Protein AF-A0A225DGD0-F1 (afdb_monomer_lite)

Sequence (146 aa):
MTAPSISTVVRELLTGDINMTADDIIQKARTRGVTAPPVSIRDVVYNIRSELKKRIAVTGTVLPKQKQAVAAAAAAAPIAPSVHANGTPDLATVFGNVTLVSQLVEKGGVTLLREVAEAVQVCGGTETFLKHLDLVAGIRASEKTA

Structure (mmCIF, N/CA/C/O backbone):
data_AF-A0A225DGD0-F1
#
_entry.id   AF-A0A225DGD0-F1
#
loop_
_atom_site.group_PDB
_atom_site.id
_atom_site.type_symbol
_atom_site.label_atom_id
_atom_site.label_alt_id
_atom_site.label_comp_id
_atom_site.label_asym_id
_atom_site.label_entity_id
_atom_site.label_seq_id
_atom_site.pdbx_PDB_ins_code
_atom_site.Cartn_x
_atom_site.Cartn_y
_atom_site.Cartn_z
_atom_site.occupancy
_atom_site.B_iso_or_equiv
_atom_site.auth_seq_id
_atom_site.auth_comp_id
_atom_site.auth_asym_id
_atom_site.auth_atom_id
_atom_site.pdbx_PDB_model_num
ATOM 1 N N . MET A 1 1 ? -11.619 9.179 24.271 1.00 41.59 1 MET A N 1
ATOM 2 C CA . MET A 1 1 ? -10.371 8.389 24.213 1.00 41.59 1 MET A CA 1
ATOM 3 C C . MET A 1 1 ? -10.579 7.297 23.174 1.00 41.59 1 MET A C 1
ATOM 5 O O . MET A 1 1 ? -11.397 6.418 23.404 1.00 41.59 1 MET A O 1
ATOM 9 N N . THR A 1 2 ? -9.976 7.424 21.991 1.00 51.03 2 THR A N 1
ATOM 10 C CA . THR A 1 2 ? -10.197 6.495 20.869 1.00 51.03 2 THR A CA 1
ATOM 11 C C . THR A 1 2 ? -9.455 5.193 21.145 1.00 51.03 2 THR A C 1
ATOM 13 O O . THR A 1 2 ? -8.244 5.216 21.353 1.00 51.03 2 THR A O 1
ATOM 16 N N . ALA A 1 3 ? -10.175 4.072 21.198 1.00 57.88 3 ALA A N 1
ATOM 17 C CA . ALA A 1 3 ? -9.576 2.773 21.475 1.00 57.88 3 ALA A CA 1
ATOM 18 C C . ALA A 1 3 ? -8.553 2.417 20.376 1.00 57.88 3 ALA A C 1
ATOM 20 O O . ALA A 1 3 ? -8.890 2.481 19.187 1.00 57.88 3 ALA A O 1
ATOM 21 N N . PRO A 1 4 ? -7.309 2.058 20.734 1.00 65.25 4 PRO A N 1
ATOM 22 C CA . PRO A 1 4 ? -6.307 1.674 19.755 1.00 65.25 4 PRO A CA 1
ATOM 23 C C . PRO A 1 4 ? -6.748 0.390 19.046 1.00 65.25 4 PRO A C 1
ATOM 25 O O . PRO A 1 4 ? -7.080 -0.618 19.670 1.00 65.25 4 PRO A O 1
ATOM 28 N N . SER A 1 5 ? -6.782 0.437 17.715 1.00 79.94 5 SER A N 1
ATOM 29 C CA . SER A 1 5 ? -7.197 -0.704 16.900 1.00 79.94 5 SER A CA 1
ATOM 30 C C . SER A 1 5 ? -6.169 -1.832 16.992 1.00 79.94 5 SER A C 1
ATOM 32 O O . SER A 1 5 ? -4.968 -1.594 16.854 1.00 79.94 5 SER A O 1
ATOM 34 N N . ILE A 1 6 ? -6.655 -3.067 17.167 1.00 81.56 6 ILE A N 1
ATOM 35 C CA . ILE A 1 6 ? -5.850 -4.296 17.307 1.00 81.56 6 ILE A CA 1
ATOM 36 C C . ILE A 1 6 ? -4.773 -4.362 16.216 1.00 81.56 6 ILE A C 1
ATOM 38 O O . ILE A 1 6 ? -3.596 -4.561 16.503 1.00 81.56 6 ILE A O 1
ATOM 42 N N . SER A 1 7 ? -5.169 -4.124 14.965 1.00 80.00 7 SER A N 1
ATOM 43 C CA . SER A 1 7 ? -4.294 -4.196 13.794 1.00 80.00 7 SER A CA 1
ATOM 44 C C . SER A 1 7 ? -3.166 -3.164 13.812 1.00 80.00 7 SER A C 1
ATOM 46 O O . SER A 1 7 ? -2.060 -3.467 13.372 1.00 80.00 7 SER A O 1
ATOM 48 N N . THR A 1 8 ? -3.419 -1.961 14.334 1.00 84.12 8 THR A N 1
ATOM 49 C CA . THR A 1 8 ? -2.419 -0.887 14.410 1.00 84.12 8 THR A CA 1
ATOM 50 C C . THR A 1 8 ? -1.352 -1.230 15.442 1.00 84.12 8 THR A C 1
ATOM 52 O O . THR A 1 8 ? -0.166 -1.209 15.126 1.00 84.12 8 THR A O 1
ATOM 55 N N . VAL A 1 9 ? -1.775 -1.645 16.639 1.00 85.31 9 VAL A N 1
ATOM 56 C CA . VAL A 1 9 ? -0.866 -2.019 17.734 1.00 85.31 9 VAL A CA 1
ATOM 57 C C . VAL A 1 9 ? -0.046 -3.257 17.367 1.00 85.31 9 VAL A C 1
ATOM 59 O O . VAL A 1 9 ? 1.163 -3.292 17.573 1.00 85.31 9 VAL A O 1
ATOM 62 N N . VAL A 1 10 ? -0.682 -4.267 16.768 1.00 84.38 10 VAL A N 1
ATOM 63 C CA . VAL A 1 10 ? -0.002 -5.500 16.348 1.00 84.38 10 VAL A CA 1
ATOM 64 C C . VAL A 1 10 ? 0.997 -5.237 15.220 1.00 84.38 10 VAL A C 1
ATOM 66 O O . VAL A 1 10 ? 2.088 -5.807 15.231 1.00 84.38 10 VAL A O 1
ATOM 69 N N . ARG A 1 11 ? 0.670 -4.360 14.261 1.00 82.94 11 ARG A N 1
ATOM 70 C CA . ARG A 1 11 ? 1.605 -3.977 13.197 1.00 82.94 11 ARG A CA 1
ATOM 71 C C . ARG A 1 11 ? 2.803 -3.210 13.747 1.00 82.94 11 ARG A C 1
ATOM 73 O O . ARG A 1 11 ? 3.913 -3.500 13.319 1.00 82.94 11 ARG A O 1
ATOM 80 N N . GLU A 1 12 ? 2.606 -2.282 14.680 1.00 85.19 12 GLU A N 1
ATOM 81 C CA . GLU A 1 12 ? 3.702 -1.539 15.322 1.00 85.19 12 GLU A CA 1
ATOM 82 C C . GLU A 1 12 ? 4.668 -2.499 16.040 1.00 85.19 12 GLU A C 1
ATOM 84 O O . GLU A 1 12 ? 5.874 -2.453 15.807 1.00 85.19 12 GLU A O 1
ATOM 89 N N . LEU A 1 13 ? 4.131 -3.451 16.814 1.00 85.50 13 LEU A N 1
ATOM 90 C CA . LEU A 1 13 ? 4.921 -4.464 17.525 1.00 85.50 13 LEU A CA 1
ATOM 91 C C . LEU A 1 13 ? 5.692 -5.394 16.569 1.00 85.50 13 LEU A C 1
ATOM 93 O O . LEU A 1 13 ? 6.877 -5.638 16.776 1.00 85.50 13 LEU A O 1
ATOM 97 N N . LEU A 1 14 ? 5.047 -5.878 15.501 1.00 85.50 14 LEU A N 1
ATOM 98 C CA . LEU A 1 14 ? 5.678 -6.759 14.507 1.00 85.50 14 LEU A CA 1
ATOM 99 C C . LEU A 1 14 ? 6.652 -6.038 13.567 1.00 85.50 14 LEU A C 1
ATOM 101 O O . LEU A 1 14 ? 7.505 -6.692 12.971 1.00 85.50 14 LEU A O 1
ATOM 105 N N . THR A 1 15 ? 6.511 -4.721 13.398 1.00 82.06 15 THR A N 1
ATOM 106 C CA . THR A 1 15 ? 7.458 -3.911 12.616 1.00 82.06 15 THR A CA 1
ATOM 107 C C . THR A 1 15 ? 8.739 -3.657 13.412 1.00 82.06 15 THR A C 1
ATOM 109 O O . THR A 1 15 ? 9.807 -3.610 12.813 1.00 82.06 15 THR A O 1
ATOM 112 N N . GLY A 1 16 ? 8.647 -3.547 14.745 1.00 79.25 16 GLY A N 1
ATOM 113 C CA . GLY A 1 16 ? 9.814 -3.497 15.633 1.00 79.25 16 GLY A CA 1
ATOM 114 C C . GLY A 1 16 ? 10.551 -4.837 15.723 1.00 79.25 16 GLY A C 1
ATOM 115 O O . GLY A 1 16 ? 11.765 -4.871 15.565 1.00 79.25 16 GLY A O 1
ATOM 116 N N . ASP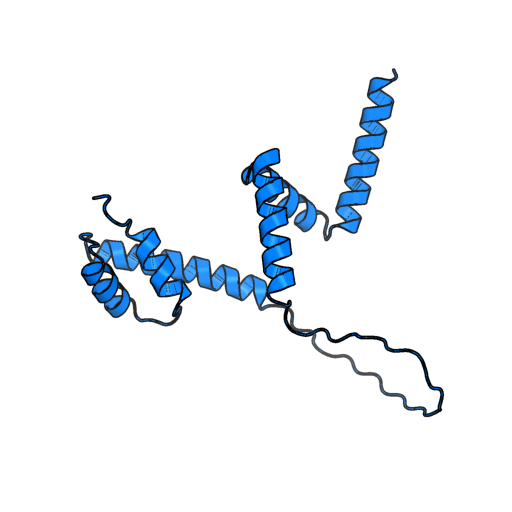 A 1 17 ? 9.814 -5.943 15.896 1.00 81.00 17 ASP A N 1
ATOM 117 C CA . ASP A 1 17 ? 10.383 -7.292 16.011 1.00 81.00 17 ASP A CA 1
ATOM 118 C C . ASP A 1 17 ? 9.488 -8.357 15.353 1.00 81.00 17 ASP A C 1
ATOM 120 O O . ASP A 1 17 ? 8.548 -8.898 15.945 1.00 81.00 17 ASP A O 1
ATOM 124 N N . ILE A 1 18 ? 9.806 -8.723 14.108 1.00 80.44 18 ILE A N 1
ATOM 125 C CA . ILE A 1 18 ? 8.966 -9.633 13.308 1.00 80.44 18 ILE A CA 1
ATOM 126 C C . ILE A 1 18 ? 8.940 -11.083 13.826 1.00 80.44 18 ILE A C 1
ATOM 128 O O . ILE A 1 18 ? 8.002 -11.833 13.539 1.00 80.44 18 ILE A O 1
ATOM 132 N N . ASN A 1 19 ? 9.958 -11.484 14.594 1.00 80.75 19 ASN A N 1
ATOM 133 C CA . ASN A 1 19 ? 10.125 -12.846 15.118 1.00 80.75 19 ASN A CA 1
ATOM 134 C C . ASN A 1 19 ? 9.514 -13.049 16.513 1.00 80.75 19 ASN A C 1
ATOM 136 O O . ASN A 1 19 ? 9.586 -14.147 17.061 1.00 80.75 19 ASN A O 1
ATOM 140 N N . MET A 1 20 ? 8.901 -12.014 17.087 1.00 79.69 20 MET A N 1
ATOM 141 C CA . MET A 1 20 ? 8.295 -12.069 18.413 1.00 79.69 20 MET A CA 1
ATOM 142 C C . MET A 1 20 ? 7.166 -13.119 18.476 1.00 79.69 20 MET A C 1
ATOM 144 O O . MET A 1 20 ? 6.403 -13.293 17.522 1.00 79.69 20 MET A O 1
ATOM 148 N N . THR A 1 21 ? 7.034 -13.858 19.578 1.00 86.19 21 THR A N 1
ATOM 149 C CA . THR A 1 21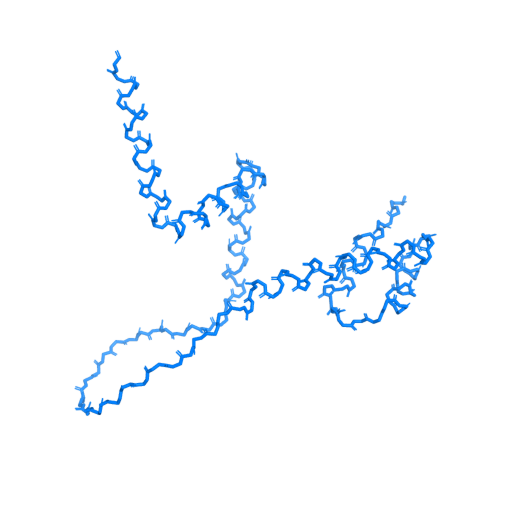 ? 5.994 -14.892 19.735 1.00 86.19 21 THR A CA 1
ATOM 150 C C . THR A 1 21 ? 4.598 -14.274 19.813 1.00 86.19 21 THR A C 1
ATOM 152 O O . THR A 1 21 ? 4.414 -13.150 20.274 1.00 86.19 21 THR A O 1
ATOM 155 N N . ALA A 1 22 ? 3.585 -14.999 19.327 1.00 83.44 22 ALA A N 1
ATOM 156 C CA . ALA A 1 22 ? 2.217 -14.480 19.297 1.00 83.44 22 ALA A CA 1
ATOM 157 C C . ALA A 1 22 ? 1.673 -14.191 20.708 1.00 83.44 22 ALA A C 1
ATOM 159 O O . ALA A 1 22 ? 1.024 -13.171 20.903 1.00 83.44 22 ALA A O 1
ATOM 160 N N . ASP A 1 23 ? 1.991 -15.038 21.689 1.00 84.38 23 ASP A N 1
ATOM 161 C CA . ASP A 1 23 ? 1.609 -14.848 23.094 1.00 84.38 23 ASP A CA 1
ATOM 162 C C . ASP A 1 23 ? 2.217 -13.586 23.719 1.00 84.38 23 ASP A C 1
ATOM 164 O O . ASP A 1 23 ? 1.523 -12.852 24.423 1.00 84.38 23 ASP A O 1
ATOM 168 N N . ASP A 1 24 ? 3.462 -13.258 23.378 1.00 86.69 24 ASP A N 1
ATOM 169 C CA . ASP A 1 24 ? 4.136 -12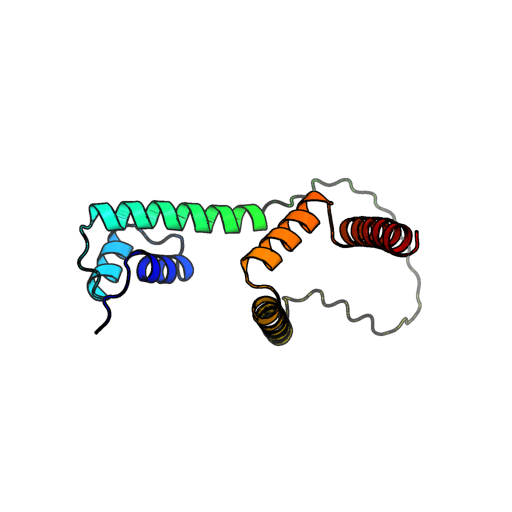.057 23.877 1.00 86.69 24 ASP A CA 1
ATOM 170 C C . ASP A 1 24 ? 3.537 -10.791 23.234 1.00 86.69 24 ASP A C 1
ATOM 172 O O . ASP A 1 24 ? 3.280 -9.785 23.898 1.00 86.69 24 ASP A O 1
ATOM 176 N N . ILE A 1 25 ? 3.175 -10.866 21.946 1.00 87.88 25 ILE A N 1
ATOM 177 C CA . ILE A 1 25 ? 2.442 -9.791 21.261 1.00 87.88 25 ILE A CA 1
ATOM 178 C C . ILE A 1 25 ? 1.047 -9.603 21.862 1.00 87.88 25 ILE A C 1
ATOM 180 O O . ILE A 1 25 ? 0.612 -8.467 22.022 1.00 87.88 25 ILE A O 1
ATOM 184 N N . ILE A 1 26 ? 0.344 -10.678 22.228 1.00 88.81 26 ILE A N 1
ATOM 185 C CA . ILE A 1 26 ? -0.963 -10.594 22.898 1.00 88.81 26 ILE A CA 1
ATOM 186 C C . ILE A 1 26 ? -0.819 -9.909 24.260 1.00 88.81 26 ILE A C 1
ATOM 188 O O . ILE A 1 26 ? -1.623 -9.032 24.588 1.00 88.81 26 ILE A O 1
ATOM 192 N N . GLN A 1 27 ? 0.212 -10.259 25.034 1.00 87.56 27 GLN A N 1
ATOM 193 C CA . GLN A 1 27 ? 0.489 -9.633 26.326 1.00 87.56 27 GLN A CA 1
ATOM 194 C C . GLN A 1 27 ? 0.782 -8.134 26.164 1.00 87.56 27 GLN A C 1
ATOM 196 O O . GLN A 1 27 ? 0.168 -7.318 26.853 1.00 87.56 27 GLN A O 1
ATOM 201 N N . LYS A 1 28 ? 1.631 -7.749 25.202 1.00 85.25 28 LYS A N 1
ATOM 202 C CA . LYS A 1 28 ? 1.938 -6.334 24.928 1.00 85.25 28 LYS A CA 1
ATOM 203 C C . LYS A 1 28 ? 0.777 -5.562 24.301 1.00 85.25 28 LYS A C 1
ATOM 205 O O . LYS A 1 28 ? 0.582 -4.390 24.603 1.00 85.25 28 LYS A O 1
ATOM 210 N N . ALA A 1 29 ? -0.031 -6.194 23.456 1.00 85.81 29 ALA A N 1
ATOM 211 C CA . ALA A 1 29 ? -1.225 -5.568 22.898 1.00 85.81 29 ALA A CA 1
ATOM 212 C C . ALA A 1 29 ? -2.240 -5.252 24.007 1.00 85.81 29 ALA A C 1
ATOM 214 O O . ALA A 1 29 ? -2.820 -4.167 24.031 1.00 85.81 29 ALA A O 1
ATOM 215 N N . ARG A 1 30 ? -2.405 -6.159 24.977 1.00 83.81 30 ARG A N 1
ATOM 216 C CA . ARG A 1 30 ? -3.280 -5.950 26.137 1.00 83.81 30 ARG A CA 1
ATOM 217 C C . ARG A 1 30 ? -2.784 -4.847 27.068 1.00 83.81 30 ARG A C 1
ATOM 219 O O . ARG A 1 30 ? -3.598 -4.034 27.496 1.00 83.81 30 ARG A O 1
ATOM 226 N N . THR A 1 31 ? -1.477 -4.748 27.328 1.00 86.50 31 THR A N 1
ATOM 227 C CA . THR A 1 31 ? -0.926 -3.619 28.109 1.00 86.50 31 THR A CA 1
ATOM 228 C C . THR A 1 31 ? -1.088 -2.276 27.393 1.00 86.50 31 THR A C 1
ATOM 230 O O . THR A 1 31 ? -1.181 -1.243 28.048 1.00 86.50 31 THR A O 1
ATOM 233 N N . ARG A 1 32 ? -1.202 -2.284 26.058 1.00 80.31 32 ARG A N 1
ATOM 234 C CA . ARG A 1 32 ? -1.522 -1.111 25.224 1.00 80.31 32 ARG A CA 1
ATOM 235 C C . ARG A 1 32 ? -3.025 -0.800 25.135 1.00 80.31 32 ARG A C 1
ATOM 237 O O . ARG A 1 32 ? -3.414 0.082 24.376 1.00 80.31 32 ARG A O 1
ATOM 244 N N . GLY A 1 33 ? -3.870 -1.501 25.891 1.00 80.56 33 GLY A N 1
ATOM 245 C CA . GLY A 1 33 ? -5.310 -1.238 25.955 1.00 80.56 33 GLY A CA 1
ATOM 246 C C . GLY A 1 33 ? -6.148 -1.987 24.918 1.00 80.56 33 GLY A C 1
ATOM 247 O O . GLY A 1 33 ? -7.322 -1.666 24.741 1.00 80.56 33 GLY A O 1
ATOM 248 N N . VAL A 1 34 ? -5.590 -2.996 24.239 1.00 82.75 34 VAL A N 1
ATOM 249 C CA . VAL A 1 34 ? -6.377 -3.874 23.367 1.00 82.75 34 VAL A CA 1
ATOM 250 C C . VAL A 1 34 ? -7.201 -4.839 24.223 1.00 82.75 34 VAL A C 1
ATOM 252 O O . VAL A 1 34 ? -6.670 -5.768 24.828 1.00 82.75 34 VAL A O 1
ATOM 255 N N . THR A 1 35 ? -8.518 -4.646 24.239 1.00 81.69 35 THR A N 1
ATOM 256 C CA . THR A 1 35 ? -9.487 -5.453 25.008 1.00 81.69 35 THR A CA 1
ATOM 257 C C . THR A 1 35 ? -10.033 -6.666 24.250 1.00 81.69 35 THR A C 1
ATOM 259 O O . THR A 1 35 ? -10.908 -7.373 24.745 1.00 81.69 35 THR A O 1
ATOM 262 N N . ALA A 1 36 ? -9.520 -6.936 23.050 1.00 80.31 36 ALA A N 1
ATOM 263 C CA . ALA A 1 36 ? -10.013 -8.011 22.201 1.00 80.31 36 ALA A CA 1
ATOM 264 C C . ALA A 1 36 ? -9.700 -9.424 22.747 1.00 80.31 36 ALA A C 1
ATOM 266 O O . ALA A 1 36 ? -8.749 -9.616 23.524 1.00 80.31 36 ALA A O 1
ATOM 267 N N . PRO A 1 37 ? -10.464 -10.446 22.313 1.00 85.62 37 PRO A N 1
ATOM 268 C CA . PRO A 1 37 ? -10.174 -11.836 22.634 1.00 85.62 37 PRO A CA 1
ATOM 269 C C . PRO A 1 37 ? -8.778 -12.249 22.138 1.00 85.62 37 PRO A C 1
ATOM 271 O O . PRO A 1 37 ? -8.386 -11.890 21.026 1.00 85.62 37 PRO A O 1
ATOM 274 N N . PRO A 1 38 ? -8.025 -13.042 22.921 1.00 80.94 38 PRO A N 1
ATOM 275 C CA . PRO A 1 38 ? -6.649 -13.408 22.584 1.00 80.94 38 PRO A CA 1
ATOM 276 C C . PRO A 1 38 ? -6.571 -14.250 21.304 1.00 80.94 38 PRO A C 1
ATOM 278 O O . PRO A 1 38 ? -5.592 -14.154 20.572 1.00 80.94 38 PRO A O 1
ATOM 281 N N . VAL A 1 39 ? -7.624 -15.013 20.995 1.00 84.75 39 VAL A N 1
ATOM 282 C CA . VAL A 1 39 ? -7.754 -15.773 19.744 1.00 84.75 39 VAL A CA 1
ATOM 283 C C . VAL A 1 39 ? -7.793 -14.829 18.539 1.00 84.75 39 VAL A C 1
ATOM 285 O O . VAL A 1 39 ? -6.972 -14.959 17.639 1.00 84.75 39 VAL A O 1
ATOM 288 N N . SER A 1 40 ? -8.640 -13.796 18.578 1.00 83.81 40 SER A N 1
ATOM 289 C CA . SER A 1 40 ? -8.742 -12.803 17.502 1.00 83.81 40 SER A CA 1
ATOM 290 C C . SER A 1 40 ? -7.454 -11.998 17.318 1.00 83.81 40 SER A C 1
ATOM 292 O O . SER A 1 40 ? -7.073 -11.687 16.193 1.00 83.81 40 SER A O 1
ATOM 294 N N . ILE A 1 41 ? -6.748 -11.677 18.407 1.00 84.94 41 ILE A N 1
ATOM 295 C CA . ILE A 1 41 ? -5.440 -11.009 18.323 1.00 84.94 41 ILE A CA 1
ATOM 296 C C . ILE A 1 41 ? -4.422 -11.942 17.656 1.00 84.94 41 ILE A C 1
ATOM 298 O O . ILE A 1 41 ? -3.656 -11.498 16.805 1.00 84.94 41 ILE A O 1
ATOM 302 N N . ARG A 1 42 ? -4.435 -13.236 17.995 1.00 88.00 42 ARG A N 1
ATOM 303 C CA . ARG A 1 42 ? -3.530 -14.238 17.424 1.00 88.00 42 ARG A CA 1
ATOM 304 C C . ARG A 1 42 ? -3.721 -14.392 15.909 1.00 88.00 42 ARG A C 1
ATOM 306 O O . ARG A 1 42 ? -2.727 -14.400 15.184 1.00 88.00 42 ARG A O 1
ATOM 313 N N . ASP A 1 43 ? -4.961 -14.421 15.423 1.00 88.56 43 ASP A N 1
ATOM 314 C CA . ASP A 1 43 ? -5.259 -14.442 13.981 1.00 88.56 43 ASP A CA 1
ATOM 315 C C . ASP A 1 43 ? -4.727 -13.194 13.267 1.00 88.56 43 ASP A C 1
ATOM 317 O O . ASP A 1 43 ? -4.055 -13.281 12.234 1.00 88.56 43 ASP A O 1
ATOM 321 N N . VAL A 1 44 ? -4.953 -12.017 13.857 1.00 87.56 44 VAL A N 1
ATOM 322 C CA . VAL A 1 44 ? -4.455 -10.744 13.321 1.00 87.56 44 VAL A CA 1
ATOM 323 C C . VAL A 1 44 ? -2.922 -10.710 13.304 1.00 87.56 44 VAL A C 1
ATOM 325 O O . VAL A 1 44 ? -2.334 -10.237 12.331 1.00 87.56 44 VAL A O 1
ATOM 328 N N . VAL A 1 45 ? -2.256 -11.268 14.321 1.00 88.94 45 VAL A N 1
ATOM 329 C CA . VAL A 1 45 ? -0.791 -11.409 14.377 1.00 88.94 45 VAL A CA 1
ATOM 330 C C . VAL A 1 45 ? -0.272 -12.273 13.234 1.00 88.94 45 VAL A C 1
ATOM 332 O O . VAL A 1 45 ? 0.657 -11.854 12.544 1.00 88.94 45 VAL A O 1
ATOM 335 N N . TYR A 1 46 ? -0.851 -13.453 13.004 1.00 90.00 46 TYR A N 1
ATOM 336 C CA . TYR A 1 46 ? -0.402 -14.327 11.918 1.00 90.00 46 TYR A CA 1
ATOM 337 C C . TYR A 1 46 ? -0.632 -13.696 10.546 1.00 90.00 46 TYR A C 1
ATOM 339 O O . TYR A 1 46 ? 0.263 -13.746 9.699 1.00 90.00 46 TYR A O 1
ATOM 347 N N . ASN A 1 47 ? -1.779 -13.043 10.349 1.00 87.44 47 ASN A N 1
ATOM 348 C CA . ASN A 1 47 ? -2.092 -12.366 9.098 1.00 87.44 47 ASN A CA 1
ATOM 349 C C . ASN A 1 47 ? -1.107 -11.215 8.820 1.00 87.44 47 ASN A C 1
ATOM 351 O O . ASN A 1 47 ? -0.475 -11.169 7.766 1.00 87.44 47 ASN A O 1
ATOM 355 N N . ILE A 1 48 ? -0.886 -10.334 9.802 1.00 86.88 48 ILE A N 1
ATOM 356 C CA . ILE A 1 48 ? 0.037 -9.198 9.662 1.00 86.88 48 ILE A CA 1
ATOM 357 C C . ILE A 1 48 ? 1.488 -9.670 9.518 1.00 86.88 48 ILE A C 1
ATOM 359 O O . ILE A 1 48 ? 2.232 -9.109 8.716 1.00 86.88 48 ILE A O 1
ATOM 363 N N . ARG A 1 49 ? 1.907 -10.720 10.234 1.00 85.31 49 ARG A N 1
ATOM 364 C CA . ARG A 1 49 ? 3.258 -11.283 10.105 1.00 85.31 49 ARG A CA 1
ATOM 365 C C . ARG A 1 49 ? 3.484 -11.909 8.732 1.00 85.31 49 ARG A C 1
ATOM 367 O O . ARG A 1 49 ? 4.552 -11.718 8.159 1.00 85.31 49 ARG A O 1
ATOM 374 N N . SER A 1 50 ? 2.497 -12.628 8.198 1.00 84.50 50 SER A N 1
ATOM 375 C CA . SER A 1 50 ? 2.547 -13.180 6.839 1.00 84.50 50 SER A CA 1
ATOM 376 C C . SER A 1 50 ? 2.664 -12.061 5.803 1.00 84.50 50 SER A C 1
ATOM 378 O O . SER A 1 50 ? 3.531 -12.115 4.934 1.00 84.50 50 SER A O 1
ATOM 380 N N . GLU A 1 51 ? 1.882 -10.991 5.961 1.00 82.12 51 GLU A N 1
ATOM 381 C CA . GLU A 1 51 ? 1.950 -9.803 5.106 1.00 82.12 51 GLU A CA 1
ATOM 382 C C . GLU A 1 51 ? 3.313 -9.099 5.171 1.00 82.12 51 GLU A C 1
ATOM 384 O O . GLU A 1 51 ? 3.889 -8.766 4.135 1.00 82.12 51 GLU A O 1
ATOM 389 N N . LEU A 1 52 ? 3.876 -8.904 6.366 1.00 81.19 52 LEU A N 1
ATOM 390 C CA . LEU A 1 52 ? 5.197 -8.290 6.529 1.00 81.19 52 LEU A CA 1
ATOM 391 C C . LEU A 1 52 ? 6.308 -9.184 5.966 1.00 81.19 52 LEU A C 1
ATOM 393 O O . LEU A 1 52 ? 7.184 -8.704 5.251 1.00 81.19 52 LEU A O 1
ATOM 397 N N . LYS A 1 53 ? 6.247 -10.496 6.210 1.00 80.94 53 LYS A N 1
ATOM 398 C CA . LYS A 1 53 ? 7.246 -11.447 5.713 1.00 80.94 53 LYS A CA 1
ATOM 399 C C . LYS A 1 53 ? 7.200 -11.585 4.190 1.00 80.94 53 LYS A C 1
ATOM 401 O O . LYS A 1 53 ? 8.258 -11.657 3.574 1.00 80.94 53 LYS A O 1
ATOM 406 N N . LYS A 1 54 ? 6.013 -11.554 3.571 1.00 77.62 54 LYS A N 1
ATOM 407 C CA . LYS A 1 54 ? 5.864 -11.500 2.105 1.00 77.62 54 LYS A CA 1
ATOM 408 C C . LYS A 1 54 ? 6.470 -10.224 1.527 1.00 77.62 54 LYS A C 1
ATOM 410 O O . LYS A 1 54 ? 7.214 -10.299 0.556 1.00 77.62 54 LYS A O 1
ATOM 415 N N . ARG A 1 55 ? 6.232 -9.069 2.157 1.00 69.31 55 ARG A N 1
ATOM 416 C CA . ARG A 1 55 ? 6.829 -7.786 1.741 1.00 69.31 55 ARG A CA 1
ATOM 417 C C . ARG A 1 55 ? 8.360 -7.798 1.836 1.00 69.31 55 ARG A C 1
ATOM 419 O O . ARG A 1 55 ? 9.026 -7.285 0.943 1.00 69.31 55 ARG A O 1
ATOM 426 N N . ILE A 1 56 ? 8.921 -8.444 2.859 1.00 66.56 56 ILE A N 1
ATOM 427 C CA . ILE A 1 56 ? 10.377 -8.600 3.021 1.00 66.56 56 ILE A CA 1
ATOM 428 C C . ILE A 1 56 ? 10.951 -9.621 2.023 1.00 66.56 56 ILE A C 1
ATOM 430 O O . ILE A 1 56 ? 11.992 -9.369 1.427 1.00 66.56 56 ILE A O 1
ATOM 434 N N . ALA A 1 57 ? 10.274 -10.749 1.780 1.00 57.50 57 ALA A N 1
ATOM 435 C CA . ALA A 1 57 ? 10.743 -11.794 0.863 1.00 57.50 57 ALA A CA 1
ATOM 436 C C . ALA A 1 57 ? 10.741 -11.352 -0.611 1.00 57.50 57 ALA A C 1
ATOM 438 O O . ALA A 1 57 ? 11.678 -11.671 -1.343 1.00 57.50 57 ALA A O 1
ATOM 439 N N . VAL A 1 58 ? 9.742 -10.565 -1.026 1.00 53.50 58 VAL A N 1
ATOM 440 C CA . VAL A 1 58 ? 9.711 -9.928 -2.358 1.00 53.50 58 VAL A CA 1
ATOM 441 C C . VAL A 1 58 ? 10.845 -8.905 -2.511 1.00 53.50 58 VAL A C 1
ATOM 443 O O . VAL A 1 58 ? 11.353 -8.708 -3.606 1.00 53.50 58 VAL A O 1
ATOM 446 N N . THR A 1 59 ? 11.321 -8.328 -1.406 1.00 49.59 59 THR A N 1
ATOM 447 C CA . THR A 1 59 ? 12.481 -7.420 -1.391 1.00 49.59 59 THR A CA 1
ATOM 448 C C . THR A 1 59 ? 13.827 -8.176 -1.315 1.00 49.59 59 THR A C 1
ATOM 450 O O . THR A 1 59 ? 14.875 -7.590 -1.560 1.00 49.59 59 THR A O 1
ATOM 453 N N . GLY A 1 60 ? 13.829 -9.482 -1.005 1.00 45.34 60 GLY A N 1
ATOM 454 C CA . GLY A 1 60 ? 15.036 -10.272 -0.704 1.00 45.34 60 GLY A CA 1
ATOM 455 C C . GLY A 1 60 ? 15.420 -11.364 -1.714 1.00 45.34 60 GLY A C 1
ATOM 456 O O . GLY A 1 60 ? 16.398 -12.070 -1.485 1.00 45.34 60 GLY A O 1
ATOM 457 N N . THR A 1 61 ? 14.688 -11.545 -2.817 1.00 38.56 61 THR A N 1
ATOM 458 C CA . THR A 1 61 ? 14.979 -12.584 -3.827 1.00 38.56 61 THR A CA 1
ATOM 459 C C . THR A 1 61 ? 15.526 -11.994 -5.130 1.00 38.56 61 THR A C 1
ATOM 461 O O . THR A 1 61 ? 14.850 -11.943 -6.148 1.00 38.56 61 THR A O 1
ATOM 464 N N . VAL A 1 62 ? 16.805 -11.605 -5.114 1.00 39.94 62 VAL A N 1
ATOM 465 C CA . VAL A 1 62 ? 17.642 -11.515 -6.326 1.00 39.94 62 VAL A CA 1
ATOM 466 C C . VAL A 1 62 ? 18.997 -12.164 -6.021 1.00 39.94 62 VAL A C 1
ATOM 468 O O . VAL A 1 62 ? 19.931 -11.522 -5.554 1.00 39.94 62 VAL A O 1
ATOM 471 N N . LEU A 1 63 ? 19.087 -13.482 -6.227 1.00 50.50 63 LEU A N 1
ATOM 472 C CA . LEU A 1 63 ? 20.363 -14.205 -6.304 1.00 50.50 63 LEU A CA 1
ATOM 473 C C . LEU A 1 63 ? 20.863 -14.165 -7.758 1.00 50.50 63 LEU A C 1
ATOM 475 O O . LEU A 1 63 ? 20.120 -14.615 -8.632 1.00 50.50 63 LEU A O 1
ATOM 479 N N . PRO A 1 64 ? 22.125 -13.793 -8.043 1.00 48.56 64 PRO A N 1
ATOM 480 C CA . PRO A 1 64 ? 22.771 -14.172 -9.289 1.00 48.56 64 PRO A CA 1
ATOM 481 C C . PRO A 1 64 ? 23.716 -15.357 -9.046 1.00 48.56 64 PRO A C 1
ATOM 483 O O . PRO A 1 64 ? 24.718 -15.261 -8.336 1.00 48.56 64 PRO A O 1
ATOM 486 N N . LYS A 1 65 ? 23.404 -16.500 -9.665 1.00 41.31 65 LYS A N 1
ATOM 487 C CA . LYS A 1 65 ? 24.352 -17.605 -9.841 1.00 41.31 65 LYS A CA 1
ATOM 488 C C . LYS A 1 65 ? 25.357 -17.201 -10.926 1.00 41.31 65 LYS A C 1
ATOM 490 O O . LYS A 1 65 ? 24.969 -16.806 -12.020 1.00 41.31 65 LYS A O 1
ATOM 495 N N . GLN A 1 66 ? 26.636 -17.280 -10.569 1.00 52.25 66 GLN A N 1
ATOM 496 C CA . GLN A 1 66 ? 27.820 -16.909 -11.347 1.00 52.25 66 GLN A CA 1
ATOM 497 C C . GLN A 1 66 ? 27.837 -17.444 -12.789 1.00 52.25 66 GLN A C 1
ATOM 499 O O . GLN A 1 66 ? 27.542 -18.616 -13.028 1.00 52.25 66 GLN A O 1
ATOM 504 N N . LYS A 1 67 ? 28.443 -16.665 -13.694 1.00 37.09 67 LYS A N 1
ATOM 505 C CA . LYS A 1 67 ? 29.508 -17.216 -14.540 1.00 37.09 67 LYS A CA 1
ATOM 506 C C . LYS A 1 67 ? 30.655 -16.215 -14.674 1.00 37.09 67 LYS A C 1
ATOM 508 O O . LYS A 1 67 ? 30.480 -15.066 -15.056 1.00 37.09 67 LYS A O 1
ATOM 513 N N . GLN A 1 68 ? 31.807 -16.699 -14.246 1.00 50.69 68 GLN A N 1
ATOM 514 C CA . GLN A 1 68 ? 33.089 -16.040 -14.072 1.00 50.69 68 GLN A CA 1
ATOM 515 C C . GLN A 1 68 ? 33.840 -16.013 -15.409 1.00 50.69 68 GLN A C 1
ATOM 517 O O . GLN A 1 68 ? 33.871 -17.029 -16.101 1.00 50.69 68 GLN A O 1
ATOM 522 N N . ALA A 1 69 ? 34.477 -14.893 -15.751 1.00 34.72 69 ALA A N 1
ATOM 523 C CA . ALA A 1 69 ? 35.555 -14.867 -16.735 1.00 34.72 69 ALA A CA 1
ATOM 524 C C . ALA A 1 69 ? 36.632 -13.876 -16.276 1.00 34.72 69 ALA A C 1
ATOM 526 O O . ALA A 1 69 ? 36.393 -12.683 -16.115 1.00 34.72 69 ALA A O 1
ATOM 527 N N . VAL A 1 70 ? 37.797 -14.447 -15.993 1.00 47.81 70 VAL A N 1
ATOM 528 C CA . VAL A 1 70 ? 39.056 -13.810 -15.607 1.00 47.81 70 VAL A CA 1
ATOM 529 C C . VAL A 1 70 ? 39.704 -13.191 -16.844 1.00 47.81 70 VAL A C 1
ATOM 531 O O . VAL A 1 70 ? 39.784 -13.871 -17.861 1.00 47.81 70 VAL A O 1
ATOM 534 N N . ALA A 1 71 ? 40.252 -11.981 -16.736 1.00 34.84 71 ALA A N 1
ATOM 535 C CA . ALA A 1 71 ? 41.511 -11.618 -17.392 1.00 34.84 71 ALA A CA 1
ATOM 536 C C . ALA A 1 71 ? 42.057 -10.313 -16.803 1.00 34.84 71 ALA A C 1
ATOM 538 O O . ALA A 1 71 ? 41.365 -9.303 -16.715 1.00 34.84 71 ALA A O 1
ATOM 539 N N . ALA A 1 72 ? 43.313 -10.382 -16.382 1.00 43.53 72 ALA A N 1
ATOM 540 C CA . ALA A 1 72 ? 44.122 -9.283 -15.898 1.00 43.53 72 ALA A CA 1
ATOM 541 C C . ALA A 1 72 ? 44.523 -8.330 -17.033 1.00 43.53 72 ALA A C 1
ATOM 543 O O . ALA A 1 72 ? 44.727 -8.784 -18.153 1.00 43.53 72 ALA A O 1
ATOM 544 N N . ALA A 1 73 ? 44.757 -7.057 -16.711 1.00 35.03 73 ALA A N 1
ATOM 545 C CA . ALA A 1 73 ? 45.933 -6.314 -17.174 1.00 35.03 73 ALA A CA 1
ATOM 546 C C . ALA A 1 73 ? 45.985 -4.935 -16.505 1.00 35.03 73 ALA A C 1
ATOM 548 O O . ALA A 1 73 ? 45.000 -4.205 -16.439 1.00 35.03 73 ALA A O 1
ATOM 549 N N . ALA A 1 74 ? 47.170 -4.620 -15.997 1.00 45.72 74 ALA A N 1
ATOM 550 C CA . ALA A 1 74 ? 47.564 -3.344 -15.434 1.00 45.72 74 ALA A CA 1
ATOM 551 C C . ALA A 1 74 ? 47.612 -2.229 -16.495 1.00 45.72 74 ALA A C 1
ATOM 553 O O . ALA A 1 74 ? 47.967 -2.509 -17.636 1.00 45.72 74 ALA A O 1
ATOM 554 N N . ALA A 1 75 ? 47.356 -0.979 -16.091 1.00 35.97 75 ALA A N 1
ATOM 555 C CA . ALA A 1 75 ? 48.231 0.186 -16.318 1.00 35.97 75 ALA A CA 1
ATOM 556 C C . ALA A 1 75 ? 47.507 1.519 -16.023 1.00 35.97 75 ALA A C 1
ATOM 558 O O . ALA A 1 75 ? 46.377 1.747 -16.434 1.00 35.97 75 ALA A O 1
ATOM 559 N N . ALA A 1 76 ? 48.231 2.368 -15.291 1.00 40.97 76 ALA A N 1
ATOM 560 C CA . ALA A 1 76 ? 48.100 3.799 -15.004 1.00 40.97 76 ALA A CA 1
ATOM 561 C C . ALA A 1 76 ? 47.108 4.688 -15.797 1.00 40.97 76 ALA A C 1
ATOM 563 O O . ALA A 1 76 ? 47.181 4.762 -17.019 1.00 40.97 76 ALA A O 1
ATOM 564 N N . ALA A 1 77 ? 46.343 5.514 -15.061 1.00 40.09 77 ALA A N 1
ATOM 565 C CA . ALA A 1 77 ? 46.162 6.971 -15.255 1.00 40.09 77 ALA A CA 1
ATOM 566 C C . ALA A 1 77 ? 45.262 7.555 -14.131 1.00 40.09 77 ALA A C 1
ATOM 568 O O . ALA A 1 77 ? 44.354 6.857 -13.676 1.00 40.09 77 ALA A O 1
ATOM 569 N N . PRO A 1 78 ? 45.469 8.807 -13.662 1.00 50.25 78 PRO A N 1
ATOM 570 C CA . PRO A 1 78 ? 44.631 9.415 -12.633 1.00 50.25 78 PRO A CA 1
ATOM 571 C C . PRO A 1 78 ? 43.357 9.976 -13.274 1.00 50.25 78 PRO A C 1
ATOM 573 O O . PRO A 1 78 ? 43.380 11.020 -13.922 1.00 50.25 78 PRO A O 1
ATOM 576 N N . ILE A 1 79 ? 42.237 9.279 -13.099 1.00 39.28 79 ILE A N 1
ATOM 577 C CA . ILE A 1 79 ? 40.915 9.754 -13.513 1.00 39.28 79 ILE A CA 1
ATOM 578 C C . ILE A 1 79 ? 40.073 10.091 -12.280 1.00 39.28 79 ILE A C 1
ATOM 580 O O . ILE A 1 79 ? 39.900 9.256 -11.403 1.00 39.28 79 ILE A O 1
ATOM 584 N N . ALA A 1 80 ? 39.638 11.356 -12.251 1.00 41.12 80 ALA A N 1
ATOM 585 C CA . ALA A 1 80 ? 38.443 11.972 -11.663 1.00 41.12 80 ALA A CA 1
ATOM 586 C C . ALA A 1 80 ? 37.716 11.301 -10.465 1.00 41.12 80 ALA A C 1
ATOM 588 O O . ALA A 1 80 ? 37.528 10.087 -10.429 1.00 41.12 80 ALA A O 1
ATOM 589 N N . PRO A 1 81 ? 37.158 12.096 -9.527 1.00 48.97 81 PRO A N 1
ATOM 590 C CA . PRO A 1 81 ? 36.401 11.573 -8.396 1.00 48.97 81 PRO A CA 1
ATOM 591 C C . PRO A 1 81 ? 35.045 11.026 -8.866 1.00 48.97 81 PRO A C 1
ATOM 593 O O . PRO A 1 81 ? 34.036 11.724 -8.860 1.00 48.97 81 PRO A O 1
ATOM 596 N N . SER A 1 82 ? 35.003 9.755 -9.263 1.00 42.25 82 SER A N 1
ATOM 597 C CA . SER A 1 82 ? 33.747 9.016 -9.370 1.00 42.25 82 SER A CA 1
ATOM 598 C C . SER A 1 82 ? 33.386 8.499 -7.987 1.00 42.25 82 SER A C 1
ATOM 600 O O . SER A 1 82 ? 33.730 7.389 -7.583 1.00 42.25 82 SER A O 1
ATOM 602 N N . VAL A 1 83 ? 32.696 9.360 -7.244 1.00 50.28 83 VAL A N 1
ATOM 603 C CA . VAL A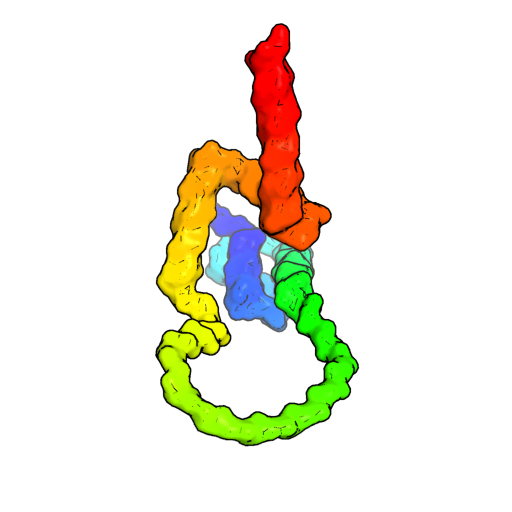 1 83 ? 31.843 8.979 -6.121 1.00 50.28 83 VAL A CA 1
ATOM 604 C C . VAL A 1 83 ? 30.766 8.024 -6.633 1.00 50.28 83 VAL A C 1
ATOM 606 O O . VAL A 1 83 ? 29.653 8.409 -6.975 1.00 50.28 83 VAL A O 1
ATOM 609 N N . HIS A 1 84 ? 31.100 6.743 -6.679 1.00 46.72 84 HIS A N 1
ATOM 610 C CA . HIS A 1 84 ? 30.120 5.668 -6.621 1.00 46.72 84 HIS A CA 1
ATOM 611 C C . HIS A 1 84 ? 30.284 4.948 -5.291 1.00 46.72 84 HIS A C 1
ATOM 613 O O . HIS A 1 84 ? 30.572 3.758 -5.207 1.00 46.72 84 HIS A O 1
ATOM 619 N N . ALA A 1 85 ? 30.067 5.714 -4.222 1.00 42.22 85 ALA A N 1
ATOM 620 C CA . ALA A 1 85 ? 29.572 5.144 -2.990 1.00 42.22 85 ALA A CA 1
ATOM 621 C C . ALA A 1 85 ? 28.111 4.762 -3.247 1.00 42.22 85 ALA A C 1
ATOM 623 O O . ALA A 1 85 ? 27.210 5.573 -3.059 1.00 42.22 85 ALA A O 1
ATOM 624 N N . ASN A 1 86 ? 27.861 3.526 -3.683 1.00 50.50 86 ASN A N 1
ATOM 625 C CA . ASN A 1 86 ? 26.542 2.922 -3.503 1.00 50.50 86 ASN A CA 1
ATOM 626 C C . ASN A 1 86 ? 26.437 2.496 -2.029 1.00 50.50 86 ASN A C 1
ATOM 628 O O . ASN A 1 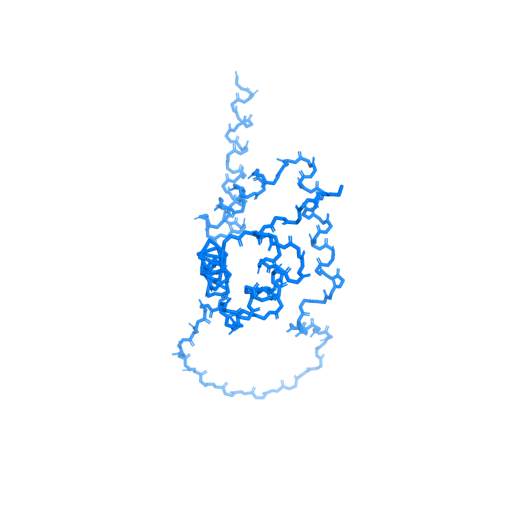86 ? 26.467 1.318 -1.678 1.00 50.50 86 ASN A O 1
ATOM 632 N N . GLY A 1 87 ? 26.486 3.508 -1.162 1.00 47.94 87 GLY A N 1
ATOM 633 C CA . GLY A 1 87 ? 26.174 3.406 0.247 1.00 47.94 87 GLY A CA 1
ATOM 634 C C . GLY A 1 87 ? 24.664 3.465 0.401 1.00 47.94 87 GLY A C 1
ATOM 635 O O . GLY A 1 87 ? 23.982 4.098 -0.401 1.00 47.94 87 GLY A O 1
ATOM 636 N N . THR A 1 88 ? 24.168 2.766 1.420 1.00 52.91 88 THR A N 1
ATOM 637 C CA . THR A 1 88 ? 22.838 2.918 2.031 1.00 52.91 88 THR A CA 1
ATOM 638 C C . THR A 1 88 ? 22.129 4.215 1.638 1.00 52.91 88 THR A C 1
ATOM 640 O O . THR A 1 88 ? 22.758 5.266 1.790 1.00 52.91 88 THR A O 1
ATOM 643 N N . PRO A 1 89 ? 20.854 4.178 1.191 1.00 56.56 89 PRO A N 1
ATOM 644 C CA . PRO A 1 89 ? 20.139 5.393 0.829 1.00 56.56 89 PRO A CA 1
ATOM 645 C C . PRO A 1 89 ? 20.226 6.357 2.005 1.00 56.56 89 PRO A C 1
ATOM 647 O O . PRO A 1 89 ? 19.740 6.065 3.100 1.00 56.56 89 PRO A O 1
ATOM 650 N N . ASP A 1 90 ? 20.936 7.456 1.774 1.00 76.62 90 ASP A N 1
ATOM 651 C CA . ASP A 1 90 ? 21.157 8.482 2.771 1.00 76.62 90 ASP A CA 1
ATOM 652 C C . ASP A 1 90 ? 19.792 8.929 3.300 1.00 76.62 90 ASP A C 1
ATOM 654 O O . ASP A 1 90 ? 18.828 9.070 2.540 1.00 76.62 90 ASP A O 1
ATOM 658 N N . LEU A 1 91 ? 19.673 9.089 4.614 1.00 78.69 91 LEU A N 1
ATOM 659 C CA . LEU A 1 91 ? 18.383 9.330 5.249 1.00 78.69 91 LEU A CA 1
ATOM 660 C C . LEU A 1 91 ? 17.712 10.600 4.687 1.00 78.69 91 LEU A C 1
ATOM 662 O O . LEU A 1 91 ? 16.488 10.633 4.549 1.00 78.69 91 LEU A O 1
ATOM 666 N N . ALA A 1 92 ? 18.496 11.601 4.263 1.00 77.69 92 ALA A N 1
ATOM 667 C CA . ALA A 1 92 ? 17.974 12.790 3.594 1.00 77.69 92 ALA A CA 1
ATOM 668 C C . ALA A 1 92 ? 17.382 12.469 2.213 1.00 77.69 92 ALA A C 1
ATOM 670 O O . ALA A 1 92 ? 16.366 13.045 1.825 1.00 77.69 92 ALA A O 1
ATOM 671 N N . THR A 1 93 ? 17.945 11.490 1.503 1.00 78.12 93 THR A N 1
ATOM 672 C CA . THR A 1 93 ? 17.385 10.973 0.246 1.00 78.12 93 THR A CA 1
ATOM 673 C C . THR A 1 93 ? 16.056 10.256 0.490 1.00 78.12 93 THR A C 1
ATOM 675 O O . THR A 1 93 ? 15.095 10.467 -0.248 1.00 78.12 93 THR A O 1
ATOM 678 N N . VAL A 1 94 ? 15.948 9.458 1.558 1.00 85.81 94 VAL A N 1
ATOM 679 C CA . VAL A 1 94 ? 14.683 8.796 1.928 1.00 85.81 94 VAL A CA 1
ATOM 680 C C . VAL A 1 94 ? 13.610 9.825 2.291 1.00 85.81 94 VAL A C 1
ATOM 682 O O . VAL A 1 94 ? 12.491 9.734 1.787 1.00 85.81 94 VAL A O 1
ATOM 685 N N . PHE A 1 95 ? 13.939 10.835 3.102 1.00 86.00 95 PHE A N 1
ATOM 686 C CA . PHE A 1 95 ? 12.999 11.908 3.441 1.00 86.00 95 PHE A CA 1
ATOM 687 C C . PHE A 1 95 ? 12.582 12.733 2.218 1.00 86.00 95 PHE A C 1
ATOM 689 O O . PHE A 1 95 ? 11.400 13.066 2.080 1.00 86.00 95 PHE A O 1
ATOM 696 N N . GLY A 1 96 ? 13.510 13.008 1.298 1.00 87.75 96 GLY A N 1
ATOM 697 C CA . GLY A 1 96 ? 13.203 13.642 0.016 1.00 87.75 96 GLY A CA 1
ATOM 698 C C . GLY A 1 96 ? 12.203 12.821 -0.800 1.00 87.75 96 GLY A C 1
ATOM 699 O O . GLY A 1 96 ? 11.179 13.344 -1.240 1.00 87.75 96 GLY A O 1
ATOM 700 N N . ASN A 1 97 ? 12.431 11.512 -0.911 1.00 84.38 97 ASN A N 1
ATOM 701 C CA . ASN A 1 97 ? 11.543 10.602 -1.633 1.00 84.38 97 ASN A CA 1
ATOM 702 C C . ASN A 1 97 ? 10.147 10.518 -0.996 1.00 84.38 97 ASN A C 1
ATOM 704 O O . ASN A 1 97 ? 9.143 10.574 -1.704 1.00 84.38 97 ASN A O 1
ATOM 708 N N . VAL A 1 98 ? 10.057 10.442 0.334 1.00 87.56 98 VAL A N 1
ATOM 709 C CA . VAL A 1 98 ? 8.768 10.431 1.051 1.00 87.56 98 VAL A CA 1
ATOM 710 C C . VAL A 1 98 ? 8.006 11.743 0.844 1.00 87.56 98 VAL A C 1
ATOM 712 O O . VAL A 1 98 ? 6.796 11.720 0.621 1.00 87.56 98 VAL A O 1
ATOM 715 N N . THR A 1 99 ? 8.706 12.880 0.844 1.00 90.75 99 THR A N 1
ATOM 716 C CA . THR A 1 99 ? 8.104 14.200 0.597 1.00 90.75 99 THR A CA 1
ATOM 717 C C . THR A 1 99 ? 7.537 14.305 -0.821 1.00 90.75 99 THR A C 1
ATOM 719 O O . THR A 1 99 ? 6.437 14.823 -1.013 1.00 90.75 99 THR A O 1
ATOM 722 N N . LEU A 1 100 ? 8.249 13.775 -1.819 1.00 86.12 100 LEU A N 1
ATOM 723 C CA . LEU A 1 100 ? 7.770 13.725 -3.203 1.00 86.12 100 LEU A CA 1
ATOM 724 C C . LEU A 1 100 ? 6.538 12.829 -3.349 1.00 86.12 100 LEU A C 1
ATOM 726 O O . LEU A 1 100 ? 5.555 13.233 -3.968 1.00 86.12 100 LEU A O 1
ATOM 730 N N . VAL A 1 101 ? 6.554 11.641 -2.740 1.00 86.75 101 VAL A N 1
ATOM 731 C CA . VAL A 1 101 ? 5.398 10.734 -2.755 1.00 86.75 101 VAL A CA 1
ATOM 732 C C . VAL A 1 101 ? 4.192 11.383 -2.077 1.00 86.75 101 VAL A C 1
ATOM 734 O O . VAL A 1 101 ? 3.096 11.313 -2.624 1.00 86.75 101 VAL A O 1
ATOM 737 N N . SER A 1 102 ? 4.380 12.073 -0.948 1.00 85.31 102 SER A N 1
ATOM 738 C CA . SER A 1 102 ? 3.295 12.791 -0.266 1.00 85.31 102 SER A CA 1
ATOM 739 C C . SER A 1 102 ? 2.657 13.852 -1.168 1.00 85.31 102 SER A C 1
ATOM 741 O O . SER A 1 102 ? 1.438 13.882 -1.300 1.00 85.31 102 SER A O 1
ATOM 743 N N . GLN A 1 103 ? 3.459 14.662 -1.864 1.00 88.75 103 GLN A N 1
ATOM 744 C CA . GLN A 1 103 ? 2.942 15.666 -2.803 1.00 88.75 103 GLN A CA 1
ATOM 745 C C . GLN A 1 103 ? 2.198 15.043 -3.991 1.00 88.75 103 GLN A C 1
ATOM 747 O O . GLN A 1 103 ? 1.193 15.580 -4.457 1.00 88.75 103 GLN A O 1
ATOM 752 N N . LEU A 1 104 ? 2.679 13.913 -4.514 1.00 84.12 104 LEU A N 1
ATOM 753 C CA . LEU A 1 104 ? 1.981 13.201 -5.586 1.00 84.12 104 LEU A CA 1
ATOM 754 C C . LEU A 1 104 ? 0.652 12.613 -5.092 1.00 84.12 104 LEU A C 1
ATOM 756 O O . LEU A 1 104 ? -0.343 12.662 -5.814 1.00 84.12 104 LEU A O 1
ATOM 760 N N . VAL A 1 105 ? 0.617 12.107 -3.857 1.00 88.88 105 VAL A N 1
ATOM 761 C CA . VAL A 1 105 ? -0.610 11.628 -3.211 1.00 88.88 105 VAL A CA 1
ATOM 762 C C . VAL A 1 105 ? -1.622 12.760 -3.040 1.00 88.88 105 VAL A C 1
ATOM 764 O O . VAL A 1 105 ? -2.804 12.532 -3.273 1.00 88.88 105 VAL A O 1
ATOM 767 N N . GLU A 1 106 ? -1.192 13.978 -2.711 1.00 84.56 106 GLU A N 1
ATOM 768 C CA . GLU A 1 106 ? -2.097 15.136 -2.645 1.00 84.56 106 GLU A CA 1
ATOM 769 C C . GLU A 1 106 ? -2.696 15.500 -4.013 1.00 84.56 106 GLU A C 1
ATOM 771 O O . GLU A 1 106 ? -3.837 15.951 -4.085 1.00 84.56 106 GLU A O 1
ATOM 776 N N . LYS A 1 107 ? -1.958 15.278 -5.107 1.00 82.25 107 LYS A N 1
ATOM 777 C CA . LYS A 1 107 ? -2.399 15.626 -6.470 1.00 82.25 107 LYS A CA 1
ATOM 778 C C . LYS A 1 107 ? -3.256 14.557 -7.147 1.00 82.25 107 LYS A C 1
ATOM 780 O O . LYS A 1 107 ? -4.127 14.901 -7.939 1.00 82.25 107 LYS A O 1
ATOM 785 N N . GLY A 1 108 ? -2.977 13.280 -6.895 1.00 77.94 108 GLY A N 1
ATOM 786 C CA . GLY A 1 108 ? -3.591 12.155 -7.613 1.00 77.94 108 GLY A CA 1
ATOM 787 C C . GLY A 1 108 ? -4.233 11.093 -6.723 1.00 77.94 108 GLY A C 1
ATOM 788 O O . GLY A 1 108 ? -4.893 10.189 -7.228 1.00 77.94 108 GLY A O 1
ATOM 789 N N . GLY A 1 109 ? -4.061 11.184 -5.405 1.00 86.75 109 GLY A N 1
ATOM 790 C CA . GLY A 1 109 ? -4.481 10.155 -4.459 1.00 86.75 109 GLY A CA 1
ATOM 791 C C . GLY A 1 109 ? -3.562 8.928 -4.449 1.00 86.75 109 GLY A C 1
ATOM 792 O O . GLY A 1 109 ? -2.860 8.615 -5.409 1.00 86.75 109 GLY A O 1
ATOM 793 N N . VAL A 1 110 ? -3.580 8.188 -3.336 1.00 86.31 110 VAL A N 1
ATOM 794 C CA . VAL A 1 110 ? -2.743 6.984 -3.150 1.00 86.31 110 VAL A CA 1
ATOM 795 C C . VAL A 1 110 ? -3.095 5.876 -4.150 1.00 86.31 110 VAL A C 1
ATOM 797 O O . VAL A 1 110 ? -2.216 5.119 -4.559 1.00 86.31 110 VAL A O 1
ATOM 800 N N . THR A 1 111 ? -4.366 5.774 -4.548 1.00 85.56 111 THR A N 1
ATOM 801 C CA . THR A 1 111 ? -4.845 4.732 -5.468 1.00 85.56 111 THR A CA 1
ATOM 802 C C . THR A 1 111 ? -4.239 4.893 -6.856 1.00 85.56 111 THR A C 1
ATOM 804 O O . THR A 1 111 ? -3.637 3.946 -7.348 1.00 85.56 111 THR A O 1
ATOM 807 N N . LEU A 1 112 ? -4.273 6.105 -7.420 1.00 78.56 112 LEU A N 1
ATOM 808 C CA . LEU A 1 112 ? -3.701 6.380 -8.737 1.00 78.56 112 LEU A CA 1
ATOM 809 C C . LEU A 1 112 ? -2.191 6.126 -8.754 1.00 78.56 112 LEU A C 1
ATOM 811 O O . LEU A 1 112 ? -1.667 5.532 -9.690 1.00 78.56 112 LEU A O 1
ATOM 815 N N . LEU A 1 113 ? -1.478 6.538 -7.700 1.00 87.12 113 LEU A N 1
ATOM 816 C CA . LEU A 1 113 ? -0.038 6.288 -7.595 1.00 87.12 113 LEU A CA 1
ATOM 817 C C . LEU A 1 113 ? 0.278 4.794 -7.536 1.00 87.12 113 LEU A C 1
ATOM 819 O O . LEU A 1 113 ? 1.272 4.355 -8.112 1.00 87.12 113 LEU A O 1
ATOM 823 N N . ARG A 1 114 ? -0.556 4.015 -6.840 1.00 88.12 114 ARG A N 1
ATOM 824 C CA . ARG A 1 114 ? -0.419 2.561 -6.800 1.00 88.12 114 ARG A CA 1
ATOM 825 C C . ARG A 1 114 ? -0.656 1.956 -8.181 1.00 88.12 114 ARG A C 1
ATOM 827 O O . ARG A 1 114 ? 0.183 1.181 -8.619 1.00 88.12 114 ARG A O 1
ATOM 834 N N . GLU A 1 115 ? -1.714 2.358 -8.874 1.00 88.25 115 GLU A N 1
ATOM 835 C CA . GLU A 1 115 ? -2.011 1.874 -10.227 1.00 88.25 115 GLU A CA 1
ATOM 836 C C . GLU A 1 115 ? -0.883 2.210 -11.212 1.00 88.25 115 GLU A C 1
ATOM 838 O O . GLU A 1 115 ? -0.479 1.365 -12.008 1.00 88.25 115 GLU A O 1
ATOM 843 N N . VAL A 1 116 ? -0.303 3.411 -11.122 1.00 87.44 116 VAL A N 1
ATOM 844 C CA . VAL A 1 116 ? 0.858 3.805 -11.936 1.00 87.44 116 VAL A CA 1
ATOM 845 C C . VAL A 1 116 ? 2.088 2.962 -11.595 1.00 87.44 116 VAL A C 1
ATOM 847 O O . VAL A 1 116 ? 2.787 2.515 -12.501 1.00 87.44 116 VAL A O 1
ATOM 850 N N . ALA A 1 117 ? 2.356 2.705 -10.313 1.00 88.38 117 ALA A N 1
ATOM 851 C CA . ALA A 1 117 ? 3.470 1.849 -9.906 1.00 88.38 117 ALA A CA 1
ATOM 852 C C . ALA A 1 117 ? 3.295 0.402 -10.403 1.00 88.38 117 ALA A C 1
ATOM 854 O O . ALA A 1 117 ? 4.256 -0.204 -10.877 1.00 88.38 117 ALA A O 1
ATOM 855 N N . GLU A 1 118 ? 2.071 -0.128 -10.354 1.00 87.31 118 GLU A N 1
ATOM 856 C CA . GLU A 1 118 ? 1.731 -1.440 -10.909 1.00 87.31 118 GLU A CA 1
ATOM 857 C C . GLU A 1 118 ? 1.899 -1.462 -12.433 1.00 87.31 118 GLU A C 1
ATOM 859 O O . GLU A 1 118 ? 2.509 -2.388 -12.964 1.00 87.31 118 GLU A O 1
ATOM 864 N N . ALA A 1 119 ? 1.457 -0.420 -13.142 1.00 86.56 119 ALA A N 1
ATOM 865 C CA . ALA A 1 119 ? 1.651 -0.302 -14.585 1.00 86.56 119 ALA A CA 1
ATOM 866 C C . ALA A 1 119 ? 3.141 -0.263 -14.965 1.00 86.56 119 ALA A C 1
ATOM 868 O O . ALA A 1 119 ? 3.565 -0.968 -15.879 1.00 86.56 119 ALA A O 1
ATOM 869 N N . VAL A 1 120 ? 3.963 0.487 -14.223 1.00 90.69 120 VAL A N 1
ATOM 870 C CA . VAL A 1 120 ? 5.424 0.518 -14.406 1.00 90.69 120 VAL A CA 1
ATOM 871 C C . VAL A 1 120 ? 6.042 -0.864 -14.180 1.00 90.69 120 VAL A C 1
ATOM 873 O O . VAL A 1 120 ? 6.913 -1.284 -14.947 1.00 90.69 120 VAL A O 1
ATOM 876 N N . GLN A 1 121 ? 5.584 -1.588 -13.155 1.00 89.44 121 GLN A N 1
ATOM 877 C CA . GLN A 1 121 ? 6.052 -2.939 -12.861 1.00 89.44 121 GLN A CA 1
ATOM 878 C C . GLN A 1 121 ? 5.672 -3.926 -13.975 1.00 89.44 121 GLN A C 1
ATOM 880 O O . GLN A 1 121 ? 6.516 -4.713 -14.401 1.00 89.44 121 GLN A O 1
ATOM 885 N N . VAL A 1 122 ? 4.438 -3.861 -14.484 1.00 91.75 122 VAL A N 1
ATOM 886 C CA . VAL A 1 122 ? 3.955 -4.707 -15.590 1.00 91.75 122 VAL A CA 1
ATOM 887 C C . VAL A 1 122 ? 4.691 -4.399 -16.896 1.00 91.75 122 VAL A C 1
ATOM 889 O O . VAL A 1 122 ? 5.024 -5.316 -17.642 1.00 91.75 122 VAL A O 1
ATOM 892 N N . CYS A 1 123 ? 5.022 -3.132 -17.152 1.00 86.75 123 CYS A N 1
ATOM 893 C CA . CYS A 1 123 ? 5.827 -2.726 -18.304 1.00 86.75 123 CYS A CA 1
ATOM 894 C C . CYS A 1 123 ? 7.307 -3.146 -18.207 1.00 86.75 123 CYS A C 1
ATOM 896 O O . CYS A 1 123 ? 8.055 -2.949 -19.163 1.00 86.75 123 CYS A O 1
ATOM 898 N N . GLY A 1 124 ? 7.753 -3.715 -17.082 1.00 85.69 124 GLY A N 1
ATOM 899 C CA . GLY A 1 124 ? 9.139 -4.149 -16.892 1.00 85.69 124 GLY A CA 1
ATOM 900 C C . GLY A 1 124 ? 10.119 -3.007 -16.613 1.00 85.69 124 GLY A C 1
ATOM 901 O O . GLY A 1 124 ? 11.319 -3.178 -16.812 1.00 85.69 124 GLY A O 1
ATOM 902 N N . GLY A 1 125 ? 9.628 -1.847 -16.163 1.00 87.44 125 GLY A N 1
ATOM 903 C CA . GLY A 1 125 ? 10.459 -0.705 -15.783 1.00 87.44 125 GLY A CA 1
ATOM 904 C C . GLY A 1 125 ? 9.924 0.645 -16.258 1.00 87.44 125 GLY A C 1
ATOM 905 O O . GLY A 1 125 ? 9.042 0.742 -17.116 1.00 87.44 125 GLY A O 1
ATOM 906 N N . THR A 1 126 ? 10.491 1.712 -15.693 1.00 88.94 126 THR A N 1
ATOM 907 C CA . THR A 1 126 ? 10.093 3.103 -15.963 1.00 88.94 126 THR A CA 1
ATOM 908 C C . THR A 1 126 ? 10.350 3.511 -17.409 1.00 88.94 126 THR A C 1
ATOM 910 O O . THR A 1 126 ? 9.496 4.152 -18.011 1.00 88.94 126 THR A O 1
ATOM 913 N N . GLU A 1 127 ? 11.474 3.105 -18.002 1.00 87.69 127 GLU A N 1
ATOM 914 C CA . GLU A 1 127 ? 11.810 3.442 -19.392 1.00 87.69 127 GLU A CA 1
ATOM 915 C C . GLU A 1 127 ? 10.794 2.881 -20.394 1.00 87.69 127 GLU A C 1
ATOM 917 O O . GLU A 1 127 ? 10.358 3.581 -21.309 1.00 87.69 127 GLU A O 1
ATOM 922 N N . THR A 1 128 ? 10.373 1.628 -20.210 1.00 84.94 128 THR A N 1
ATOM 923 C CA . THR A 1 128 ? 9.367 0.998 -21.071 1.00 84.94 128 THR A CA 1
ATOM 924 C C . THR A 1 128 ? 8.001 1.644 -20.877 1.00 84.94 128 THR A C 1
ATOM 926 O O . THR A 1 128 ? 7.311 1.916 -21.857 1.00 84.94 128 THR A O 1
ATOM 929 N N . PHE A 1 129 ? 7.620 1.941 -19.635 1.00 87.94 129 PHE A N 1
ATOM 930 C CA . PHE A 1 129 ? 6.373 2.639 -19.333 1.00 87.94 129 PHE A CA 1
ATOM 931 C C . PHE A 1 129 ? 6.320 4.038 -19.965 1.00 87.94 129 PHE A C 1
ATOM 933 O O . PHE A 1 129 ? 5.318 4.392 -20.581 1.00 87.94 129 PHE A O 1
ATOM 940 N N . LEU A 1 130 ? 7.414 4.807 -19.902 1.00 89.62 130 LEU A N 1
ATOM 941 C CA . LEU A 1 130 ? 7.497 6.130 -20.529 1.00 89.62 130 LEU A CA 1
ATOM 942 C C . LEU A 1 130 ? 7.348 6.062 -22.052 1.00 89.62 130 LEU A C 1
ATOM 944 O O . LEU A 1 130 ? 6.641 6.887 -22.620 1.00 89.62 130 LEU A O 1
ATOM 948 N N . LYS A 1 131 ? 7.926 5.049 -22.712 1.00 88.94 131 LYS A N 1
ATOM 949 C CA . LYS A 1 131 ? 7.716 4.826 -24.155 1.00 88.94 131 LYS A CA 1
ATOM 950 C C . LYS A 1 131 ? 6.250 4.545 -24.495 1.00 88.94 131 LYS A C 1
ATOM 952 O O . LYS A 1 131 ? 5.753 5.037 -25.503 1.00 88.94 131 LYS A O 1
A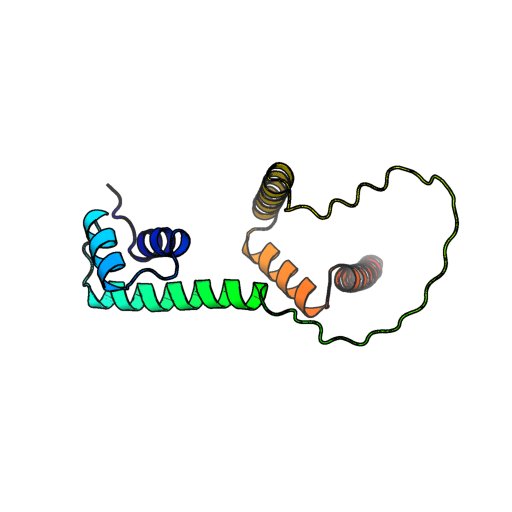TOM 957 N N . HIS A 1 132 ? 5.548 3.777 -23.660 1.00 85.69 132 HIS A N 1
ATOM 958 C CA . HIS A 1 132 ? 4.118 3.515 -23.856 1.00 85.69 132 HIS A CA 1
ATOM 959 C C . HIS A 1 132 ? 3.270 4.764 -23.600 1.00 85.69 132 HIS A C 1
ATOM 961 O O . HIS A 1 132 ? 2.326 5.018 -24.345 1.00 85.69 132 HIS A O 1
ATOM 967 N N . LEU A 1 133 ? 3.612 5.566 -22.587 1.00 89.50 133 LEU A N 1
ATOM 968 C CA . LEU A 1 133 ? 2.937 6.838 -22.333 1.00 89.50 133 LEU A CA 1
ATOM 969 C C . LEU A 1 133 ? 3.116 7.826 -23.484 1.00 89.50 133 LEU A C 1
ATOM 971 O O . LEU A 1 133 ? 2.138 8.456 -23.876 1.00 89.50 133 LEU A O 1
ATOM 975 N N . ASP A 1 134 ? 4.323 7.940 -24.035 1.00 89.81 134 ASP A N 1
ATOM 976 C CA . ASP A 1 134 ? 4.607 8.810 -25.179 1.00 89.81 134 ASP A CA 1
ATOM 977 C C . ASP A 1 134 ? 3.809 8.382 -26.420 1.00 89.81 134 ASP A C 1
ATOM 979 O O . ASP A 1 134 ? 3.146 9.201 -27.054 1.00 89.81 134 ASP A O 1
ATOM 983 N N . LEU A 1 135 ? 3.744 7.073 -26.685 1.00 89.38 135 LEU A N 1
ATOM 984 C CA . LEU A 1 135 ? 2.925 6.515 -27.761 1.00 89.38 135 LEU A CA 1
ATOM 985 C C . LEU A 1 135 ? 1.430 6.839 -27.582 1.00 89.38 135 LEU A C 1
ATOM 987 O O . LEU A 1 135 ? 0.772 7.286 -28.521 1.00 89.38 135 LEU A O 1
ATOM 991 N N . VAL A 1 136 ? 0.886 6.645 -26.377 1.00 86.62 136 VAL A N 1
ATOM 992 C CA . VAL A 1 136 ? -0.523 6.949 -26.065 1.00 86.62 136 VAL A CA 1
ATOM 993 C C . VAL A 1 136 ? -0.801 8.451 -26.143 1.00 86.62 136 VAL A C 1
ATOM 995 O O . VAL A 1 136 ? -1.859 8.857 -26.632 1.00 86.62 136 VAL A O 1
ATOM 998 N N . ALA A 1 137 ? 0.135 9.285 -25.689 1.00 87.06 137 ALA A N 1
ATOM 999 C CA . ALA A 1 137 ? 0.038 10.734 -25.799 1.00 87.06 137 ALA A CA 1
ATOM 1000 C C . ALA A 1 137 ? 0.030 11.180 -27.267 1.00 87.06 137 ALA A C 1
ATOM 1002 O O . ALA A 1 137 ? -0.795 12.017 -27.633 1.00 87.06 137 ALA A O 1
ATOM 1003 N N . GLY A 1 138 ? 0.869 10.573 -28.112 1.00 87.56 138 GLY A N 1
ATOM 1004 C CA . GLY A 1 138 ? 0.890 10.803 -29.556 1.00 87.56 138 GLY A CA 1
ATOM 1005 C C . GLY A 1 138 ? -0.450 10.481 -30.219 1.00 87.56 138 GLY A C 1
ATOM 1006 O O . GLY A 1 138 ? -1.003 11.329 -30.914 1.00 87.56 138 GLY A O 1
ATOM 1007 N N . ILE A 1 139 ? -1.029 9.309 -29.934 1.00 86.06 139 ILE A N 1
ATOM 1008 C CA . ILE A 1 139 ? -2.336 8.895 -30.483 1.00 86.06 139 ILE A CA 1
ATOM 1009 C C . ILE A 1 139 ? -3.441 9.869 -30.054 1.00 86.06 139 ILE A C 1
ATOM 1011 O O . ILE A 1 139 ? -4.197 10.365 -30.888 1.00 86.06 139 ILE A O 1
ATOM 1015 N N . ARG A 1 140 ? -3.497 10.217 -28.763 1.00 81.31 140 ARG A N 1
ATOM 1016 C CA . ARG A 1 140 ? -4.507 11.147 -28.236 1.00 81.31 140 ARG A CA 1
ATOM 1017 C C . ARG A 1 140 ? -4.357 12.571 -28.765 1.00 81.31 140 ARG A C 1
ATOM 1019 O O . ARG A 1 140 ? -5.355 13.272 -28.922 1.00 81.31 140 ARG A O 1
ATOM 1026 N N . ALA A 1 141 ? -3.131 13.023 -29.009 1.00 75.50 141 ALA A N 1
ATOM 1027 C CA . ALA A 1 141 ? -2.878 14.329 -29.606 1.00 75.50 141 ALA A CA 1
ATOM 1028 C C . ALA A 1 141 ? -3.320 14.367 -31.078 1.00 75.50 141 ALA A C 1
ATOM 1030 O O . ALA A 1 141 ? -3.920 15.353 -31.512 1.00 75.50 141 ALA A O 1
ATOM 1031 N N . SER A 1 142 ? -3.088 13.283 -31.823 1.00 69.12 142 SER A N 1
ATOM 1032 C CA . SER A 1 142 ? -3.569 13.133 -33.198 1.00 69.12 142 SER A CA 1
ATOM 1033 C C . SER A 1 142 ? -5.097 13.065 -33.289 1.00 69.12 142 SER A C 1
ATOM 1035 O O . SER A 1 142 ? -5.658 13.705 -34.172 1.00 69.12 142 SER A O 1
ATOM 1037 N N . GLU A 1 143 ? -5.784 12.392 -32.358 1.00 66.06 143 GLU A N 1
ATOM 1038 C CA . GLU A 1 143 ? -7.260 12.371 -32.310 1.00 66.06 143 GLU A CA 1
ATOM 1039 C C . GLU A 1 143 ? -7.878 13.732 -31.954 1.00 66.06 143 GLU A C 1
ATOM 1041 O O . GLU A 1 143 ? -8.974 14.045 -32.400 1.00 66.06 143 GLU A O 1
ATOM 1046 N N . LYS A 1 144 ? -7.189 14.575 -31.175 1.00 65.81 144 LYS A N 1
ATOM 1047 C CA . LYS A 1 144 ? -7.697 15.904 -30.785 1.00 65.81 144 LYS A CA 1
ATOM 1048 C C . LYS A 1 144 ? -7.619 16.953 -31.909 1.00 65.81 144 LYS A C 1
ATOM 1050 O O . LYS A 1 144 ? -8.138 18.055 -31.745 1.00 65.81 144 LYS A O 1
ATOM 1055 N N . THR A 1 145 ? -6.950 16.635 -33.016 1.00 55.72 145 THR A N 1
ATOM 1056 C CA . THR A 1 145 ? -6.690 17.565 -34.132 1.00 55.72 145 THR A CA 1
ATOM 1057 C C . THR A 1 145 ? -7.429 17.160 -35.420 1.00 55.72 145 THR A C 1
ATOM 1059 O O . THR A 1 145 ? -7.268 17.818 -36.446 1.00 55.72 145 THR A O 1
ATOM 1062 N N . ALA A 1 146 ? -8.236 16.098 -35.367 1.00 51.28 146 ALA A N 1
ATOM 1063 C CA . ALA A 1 146 ? -9.152 15.674 -36.427 1.00 51.28 146 ALA A CA 1
ATOM 1064 C C . ALA A 1 146 ? -10.594 16.056 -36.061 1.00 51.28 146 ALA A C 1
ATOM 1066 O O . ALA A 1 146 ? -11.358 16.383 -36.995 1.00 51.28 146 ALA A O 1
#

Radius of gyration: 24.2 Å; chains: 1; bounding box: 59×35×64 Å

Foldseek 3Di:
DDQDDLLVQLLVVCVVPVPDDLVVSLVSSVVSPPPDDSVVSSVSNVVSSVVVVVVVVVVVDDDDDDDDDDDDDDDDDDDDDPPPPPDDCDVVNVVVVVVVVVVVCVVPNPVVVVVLVVQQVVLVHDVSSVVVVVVVVVVVVVVVVD

Secondary structure (DSSP, 8-state):
-PPPPHHHHHHHHHHH-TT--HHHHHHHHHHTT--S-HHHHHHHHHHHHHHHHHHHHHHH---------------------------S--HHHHHHHHHHHHHHHHHHHHHHHHHHHHHHHHTTSHHHHHHHHHHHHHHHHHHTT-

Organism: NCBI:txid1908690

pLDDT: mean 74.09, std 17.59, range [34.72, 91.75]